Protein AF-A0A497M750-F1 (afdb_monomer_lite)

pLDDT: mean 86.33, std 6.17, range [58.44, 94.88]

Sequence (71 aa):
MRVTIKFYGIFRGVLGKNKFVFEIKNEDTVSLRELVNKMTDDIPKINKVLIDPELEDPRPNALILVNGKEI

Structure (mmCIF, N/CA/C/O backbone):
data_AF-A0A497M750-F1
#
_entry.id   AF-A0A497M750-F1
#
loop_
_atom_site.group_PDB
_atom_site.id
_atom_site.type_symbol
_atom_site.label_atom_id
_atom_site.label_alt_id
_atom_site.label_comp_id
_atom_site.label_asym_id
_atom_site.label_entity_id
_atom_site.label_seq_id
_atom_site.pdbx_PDB_ins_code
_atom_site.Cartn_x
_atom_site.Cartn_y
_atom_site.Cartn_z
_atom_site.occupancy
_atom_site.B_iso_or_equiv
_atom_site.auth_seq_id
_atom_site.auth_comp_id
_atom_site.auth_asym_id
_atom_site.auth_atom_id
_atom_site.pdbx_PDB_model_num
ATOM 1 N N . MET A 1 1 ? -7.866 2.605 14.955 1.00 81.75 1 MET A N 1
ATOM 2 C CA . MET A 1 1 ? -8.605 2.472 13.669 1.00 81.75 1 MET A CA 1
ATOM 3 C C . MET A 1 1 ? -8.052 1.313 12.835 1.00 81.75 1 MET A C 1
ATOM 5 O O . MET A 1 1 ? -6.853 1.072 12.879 1.00 81.75 1 MET A O 1
ATOM 9 N N . ARG A 1 2 ? -8.888 0.599 12.064 1.00 85.56 2 ARG A N 1
ATOM 10 C CA . ARG A 1 2 ? -8.442 -0.473 11.152 1.00 85.56 2 ARG A CA 1
ATOM 11 C C . ARG A 1 2 ? -8.592 -0.031 9.698 1.00 85.56 2 ARG A C 1
ATOM 13 O O . ARG A 1 2 ? -9.704 0.246 9.261 1.00 85.56 2 ARG A O 1
ATOM 20 N N . VAL A 1 3 ? -7.493 -0.014 8.946 1.00 88.56 3 VAL A N 1
ATOM 21 C CA . VAL A 1 3 ? -7.485 0.324 7.514 1.00 88.56 3 VAL A CA 1
ATOM 22 C C . VAL A 1 3 ? -7.146 -0.923 6.713 1.00 88.56 3 VAL A C 1
ATOM 24 O O . VAL A 1 3 ? -6.192 -1.636 7.019 1.00 88.56 3 VAL A O 1
ATOM 27 N N . THR A 1 4 ? -7.943 -1.210 5.685 1.00 91.56 4 THR A N 1
ATOM 28 C CA . THR A 1 4 ? -7.670 -2.318 4.763 1.00 91.56 4 T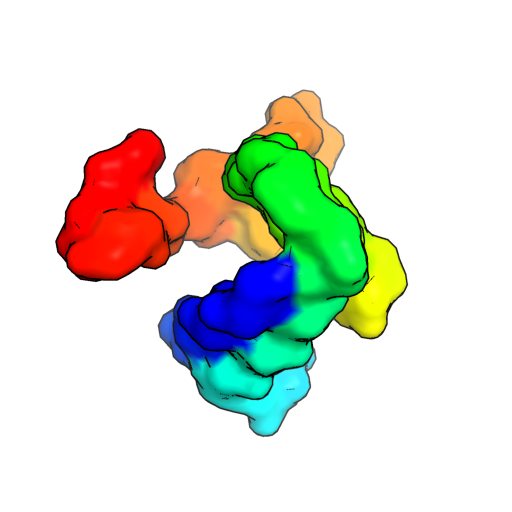HR A CA 1
ATOM 29 C C . THR A 1 4 ? -7.167 -1.763 3.443 1.00 91.56 4 THR A C 1
ATOM 31 O O . THR A 1 4 ? -7.913 -1.100 2.726 1.00 91.56 4 THR A O 1
ATOM 34 N N . ILE A 1 5 ? -5.926 -2.089 3.102 1.00 90.75 5 ILE A N 1
ATOM 35 C CA . ILE A 1 5 ? -5.293 -1.717 1.840 1.00 90.75 5 ILE A CA 1
ATOM 36 C C . ILE A 1 5 ? -5.452 -2.883 0.867 1.00 90.75 5 ILE A C 1
ATOM 38 O O . ILE A 1 5 ? -5.193 -4.037 1.218 1.00 90.75 5 ILE A O 1
ATOM 42 N N . LYS A 1 6 ? -5.913 -2.593 -0.351 1.00 92.06 6 LYS A N 1
ATOM 43 C CA . LYS A 1 6 ? -6.067 -3.577 -1.429 1.00 92.06 6 LYS A CA 1
ATOM 44 C C . LYS A 1 6 ? -5.072 -3.265 -2.539 1.00 92.06 6 LYS A C 1
ATOM 46 O O . LYS A 1 6 ? -5.031 -2.13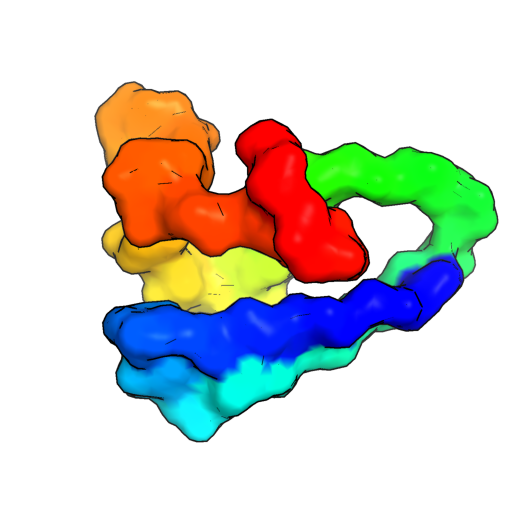6 -3.012 1.00 92.06 6 LYS A O 1
ATOM 51 N N . PHE A 1 7 ? -4.337 -4.278 -2.985 1.00 91.25 7 PHE A N 1
ATOM 52 C CA . PHE A 1 7 ? -3.348 -4.142 -4.051 1.00 91.25 7 PHE A CA 1
ATOM 53 C C . PHE A 1 7 ? -3.860 -4.711 -5.378 1.00 91.25 7 PHE A C 1
ATOM 55 O O . PHE A 1 7 ? -4.472 -5.792 -5.448 1.00 91.25 7 PHE A O 1
ATOM 62 N N . TYR A 1 8 ? -3.562 -3.980 -6.448 1.00 90.94 8 TYR A N 1
ATOM 63 C CA . TYR A 1 8 ? -3.928 -4.298 -7.826 1.00 90.94 8 TYR A CA 1
ATOM 64 C C . TYR A 1 8 ? -2.686 -4.314 -8.721 1.00 90.94 8 TYR A C 1
ATOM 66 O O . TYR A 1 8 ? -1.626 -3.830 -8.327 1.00 90.94 8 TYR A O 1
ATOM 74 N N . GLY A 1 9 ? -2.815 -4.907 -9.910 1.00 90.94 9 GLY A N 1
ATOM 75 C CA . GLY A 1 9 ? -1.750 -4.940 -10.914 1.00 90.94 9 GLY A CA 1
ATOM 76 C C . GLY A 1 9 ? -0.420 -5.478 -10.376 1.00 90.94 9 GLY A C 1
ATOM 77 O O . GLY A 1 9 ? -0.388 -6.486 -9.660 1.00 90.94 9 GLY A O 1
ATOM 78 N N . ILE A 1 10 ? 0.668 -4.777 -10.706 1.00 90.06 10 ILE A N 1
ATOM 79 C CA . ILE A 1 10 ? 2.040 -5.160 -10.346 1.00 90.06 10 ILE A CA 1
ATOM 80 C C . ILE A 1 10 ? 2.259 -5.252 -8.830 1.00 90.06 10 ILE A C 1
ATOM 82 O O . ILE A 1 10 ? 2.956 -6.155 -8.370 1.00 90.06 10 ILE A O 1
ATOM 86 N N . PHE A 1 11 ? 1.584 -4.415 -8.035 1.00 89.62 11 PHE A N 1
ATOM 87 C CA . PHE A 1 11 ? 1.697 -4.435 -6.573 1.00 89.62 11 PHE A CA 1
ATOM 88 C C . PHE A 1 11 ? 1.251 -5.772 -5.978 1.00 89.62 11 PHE A C 1
ATOM 90 O O . PHE A 1 11 ? 1.876 -6.287 -5.052 1.00 89.62 11 PHE A O 1
ATOM 97 N N . ARG A 1 12 ? 0.208 -6.391 -6.548 1.00 89.75 12 ARG A N 1
ATOM 98 C CA . ARG A 1 12 ? -0.227 -7.734 -6.140 1.00 89.75 12 ARG A CA 1
ATOM 99 C C . ARG A 1 12 ? 0.826 -8.792 -6.471 1.00 89.75 12 ARG A C 1
ATOM 101 O O . ARG A 1 12 ? 1.044 -9.689 -5.662 1.00 89.75 12 ARG A O 1
ATOM 108 N N . GLY A 1 13 ? 1.457 -8.688 -7.642 1.00 88.75 13 GLY A N 1
ATOM 109 C CA . GLY A 1 13 ? 2.505 -9.612 -8.080 1.00 88.75 13 GLY A CA 1
ATOM 110 C C . GLY A 1 13 ? 3.735 -9.558 -7.176 1.00 88.75 13 GLY A C 1
ATOM 111 O O . GLY A 1 13 ? 4.214 -10.596 -6.733 1.00 88.75 13 GLY A O 1
ATOM 112 N N . VAL A 1 14 ? 4.187 -8.350 -6.828 1.00 87.88 14 VAL A N 1
ATOM 113 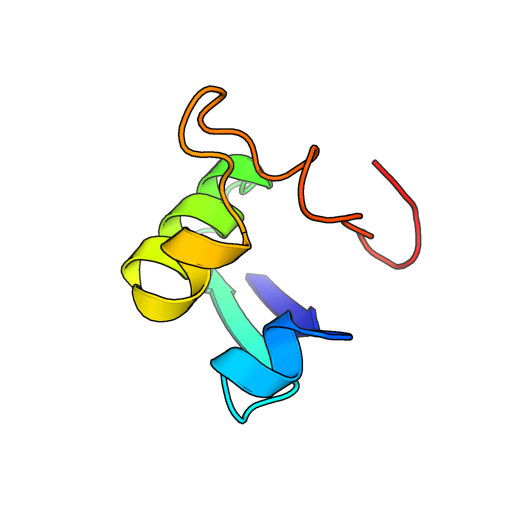C CA . VAL A 1 14 ? 5.358 -8.142 -5.959 1.00 87.88 14 VAL A CA 1
ATOM 114 C C . VAL A 1 14 ? 5.102 -8.614 -4.525 1.00 87.88 14 VAL A C 1
ATOM 116 O O . VAL A 1 14 ? 5.986 -9.196 -3.895 1.00 87.88 14 VAL A O 1
ATOM 119 N N . LEU A 1 15 ? 3.896 -8.390 -3.999 1.00 85.19 15 LEU A N 1
ATOM 120 C CA . LEU A 1 15 ? 3.553 -8.763 -2.625 1.00 85.19 15 LEU A CA 1
ATOM 121 C C . LEU A 1 15 ? 3.159 -10.231 -2.454 1.00 85.19 15 LEU A C 1
ATOM 123 O O . LEU A 1 15 ? 3.172 -10.732 -1.328 1.00 85.19 15 LEU A O 1
ATOM 127 N N . GLY A 1 16 ? 2.708 -10.899 -3.519 1.00 8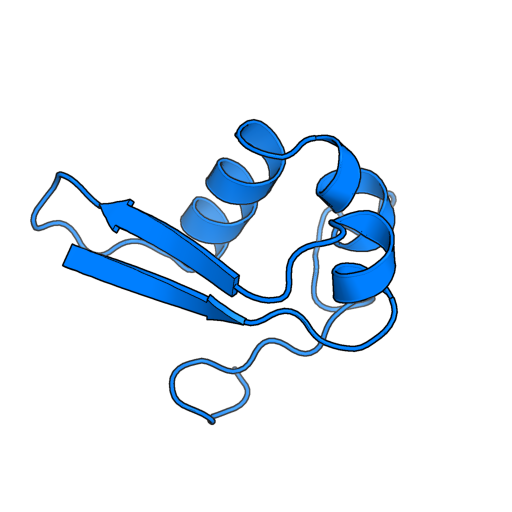5.12 16 GLY A N 1
ATOM 128 C CA . GLY A 1 16 ? 2.074 -12.220 -3.434 1.00 85.12 16 GLY A CA 1
ATOM 129 C C . GLY A 1 16 ? 0.783 -12.236 -2.596 1.00 85.12 16 GLY A C 1
ATOM 130 O O . GLY A 1 16 ? 0.225 -13.297 -2.327 1.00 85.12 16 GLY A O 1
ATOM 131 N N . LYS A 1 17 ? 0.299 -11.063 -2.166 1.00 84.00 17 LYS A N 1
ATOM 132 C CA . LYS A 1 17 ? -0.897 -10.861 -1.343 1.00 84.00 17 LYS A CA 1
ATOM 133 C C . LYS A 1 17 ? -1.728 -9.732 -1.937 1.00 84.00 17 LYS A C 1
ATOM 135 O O . LYS A 1 17 ? -1.205 -8.750 -2.454 1.00 84.00 17 LYS A O 1
ATOM 140 N N . ASN A 1 18 ? -3.046 -9.869 -1.856 1.00 85.44 18 ASN A N 1
ATOM 141 C CA . ASN A 1 18 ? -3.983 -8.890 -2.412 1.00 85.44 18 ASN A CA 1
ATOM 142 C C . ASN A 1 18 ? -4.462 -7.850 -1.391 1.00 85.44 18 ASN A C 1
ATOM 144 O O . ASN A 1 18 ? -5.036 -6.837 -1.790 1.00 85.44 18 ASN A O 1
ATOM 148 N N . LYS A 1 19 ? -4.280 -8.109 -0.093 1.00 88.88 19 LYS A N 1
ATOM 149 C CA . LYS A 1 19 ? -4.798 -7.283 0.994 1.00 88.88 19 LYS A CA 1
ATOM 150 C C . LYS A 1 19 ? -3.799 -7.217 2.133 1.00 88.88 19 LYS A C 1
ATOM 152 O O . LYS A 1 19 ? -3.191 -8.230 2.480 1.00 88.88 19 LYS A O 1
ATOM 157 N N . PHE A 1 20 ? -3.708 -6.046 2.743 1.00 87.19 20 PHE A N 1
ATOM 158 C CA . PHE A 1 20 ? -3.016 -5.855 4.006 1.00 87.19 20 PHE A CA 1
ATOM 159 C C . PHE A 1 20 ? -3.905 -5.060 4.950 1.00 87.19 20 PHE A C 1
ATOM 161 O O . PHE A 1 20 ? -4.642 -4.164 4.535 1.00 87.19 20 PHE A O 1
ATOM 168 N N . VAL A 1 21 ? -3.882 -5.441 6.218 1.00 88.44 21 VAL A N 1
ATOM 169 C CA . VAL A 1 21 ? -4.687 -4.814 7.257 1.00 88.44 21 VAL A CA 1
ATOM 170 C C . VAL A 1 21 ? -3.731 -4.090 8.184 1.00 88.44 21 VAL A C 1
ATOM 172 O O . VAL A 1 21 ? -2.903 -4.730 8.822 1.00 88.44 21 VAL A O 1
ATOM 175 N N . PHE A 1 22 ? -3.875 -2.774 8.261 1.00 85.00 22 PHE A N 1
ATOM 176 C CA . PHE A 1 22 ? -3.137 -1.945 9.199 1.00 85.00 22 PHE A CA 1
ATOM 177 C C . PHE A 1 22 ? -4.013 -1.620 10.403 1.00 85.00 22 PHE A C 1
ATOM 179 O O . PHE A 1 22 ? -5.110 -1.070 10.267 1.00 85.00 22 PHE A O 1
ATOM 186 N N . GLU A 1 23 ? -3.505 -1.950 11.587 1.00 84.25 23 GLU A N 1
ATOM 187 C CA . GLU A 1 23 ? -4.050 -1.474 12.852 1.00 84.25 23 GLU A CA 1
ATOM 188 C C . GLU A 1 23 ? -3.316 -0.199 13.270 1.00 84.25 23 GLU A C 1
ATOM 190 O O . GLU A 1 23 ? -2.103 -0.175 13.502 1.00 84.25 23 GLU A O 1
ATOM 195 N N . ILE A 1 24 ? -4.072 0.890 13.330 1.00 80.19 24 ILE A N 1
ATOM 196 C CA . ILE A 1 24 ? -3.625 2.190 13.817 1.00 80.19 24 ILE A CA 1
ATOM 197 C C . ILE A 1 24 ? -4.011 2.247 15.292 1.00 80.19 24 ILE A C 1
ATOM 199 O O . ILE A 1 24 ? -5.202 2.234 15.617 1.00 80.19 24 ILE A O 1
ATOM 203 N N . LYS A 1 25 ? -2.997 2.238 16.164 1.00 72.56 25 LYS A N 1
ATOM 204 C CA . LYS A 1 25 ? -3.151 2.109 17.620 1.00 72.56 25 LYS A CA 1
ATOM 205 C C . LYS A 1 25 ? -3.639 3.386 18.312 1.00 72.56 25 LYS A C 1
ATOM 207 O O . LYS A 1 25 ? -4.225 3.268 19.378 1.00 72.56 25 LYS A O 1
ATOM 212 N N . ASN A 1 26 ? -3.454 4.558 17.704 1.00 66.38 26 ASN A N 1
ATOM 213 C CA . ASN A 1 26 ? -3.891 5.831 18.279 1.00 66.38 26 ASN A CA 1
ATOM 214 C C . ASN A 1 26 ? -5.210 6.308 17.655 1.00 66.38 26 ASN A C 1
ATOM 216 O O . ASN A 1 26 ? -5.523 5.973 16.509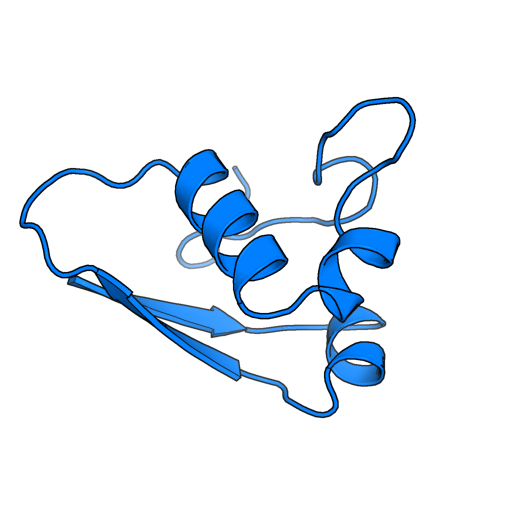 1.00 66.38 26 ASN A O 1
ATOM 220 N N . GLU A 1 27 ? -5.974 7.085 18.425 1.00 58.44 27 GLU A N 1
ATOM 221 C CA . GLU A 1 27 ? -7.199 7.779 17.990 1.00 58.44 27 GLU A CA 1
ATOM 222 C C . GLU A 1 27 ? -6.913 8.986 17.077 1.00 58.44 27 GLU A C 1
ATOM 224 O O . GLU A 1 27 ? -7.837 9.651 16.616 1.00 58.44 27 GLU A O 1
ATOM 229 N N . ASP A 1 28 ? -5.640 9.241 16.772 1.00 65.38 28 ASP A N 1
ATOM 230 C CA . ASP A 1 28 ? -5.207 10.354 15.940 1.00 65.38 28 ASP A CA 1
ATOM 231 C C . ASP A 1 28 ? -5.459 10.114 14.447 1.00 65.38 28 ASP A C 1
ATOM 233 O O . ASP A 1 28 ? -5.363 9.002 13.912 1.00 65.38 28 ASP A O 1
ATOM 237 N N . THR A 1 29 ? -5.755 11.212 13.756 1.00 73.12 29 THR A N 1
ATOM 238 C CA . THR A 1 29 ? -5.853 11.275 12.298 1.00 73.12 29 THR A CA 1
ATOM 239 C C . THR A 1 29 ? -4.523 10.839 11.684 1.00 73.12 29 THR A C 1
ATOM 241 O O . THR A 1 29 ? -3.510 11.499 11.885 1.00 73.12 29 THR A O 1
ATOM 244 N N . VAL A 1 30 ? -4.511 9.744 10.921 1.00 81.12 30 VAL A N 1
ATOM 245 C CA . VAL A 1 30 ? -3.318 9.305 10.180 1.00 81.12 30 VAL A CA 1
ATOM 246 C C . VAL A 1 30 ? -3.370 9.865 8.770 1.00 81.12 30 VAL A C 1
ATOM 248 O O . VAL A 1 30 ? -4.353 9.660 8.049 1.00 81.12 30 VAL A O 1
ATOM 251 N N . SER A 1 31 ? -2.305 10.551 8.364 1.00 86.88 31 SER A N 1
ATOM 252 C CA . SER A 1 31 ? -2.173 11.010 6.986 1.00 86.88 31 SER A CA 1
ATOM 253 C C . SER A 1 31 ? -1.919 9.828 6.047 1.00 86.88 31 SER A C 1
ATOM 255 O O . SER A 1 31 ? -1.303 8.823 6.413 1.00 86.88 31 SER A O 1
ATOM 257 N N . LEU A 1 32 ? -2.350 9.943 4.788 1.00 86.00 32 LEU A N 1
ATOM 258 C CA . LEU A 1 32 ? -2.051 8.903 3.805 1.00 86.00 32 LEU A CA 1
ATOM 259 C C . LEU A 1 32 ? -0.536 8.719 3.624 1.00 86.00 32 LEU A C 1
ATOM 261 O O . LEU A 1 32 ? -0.079 7.593 3.460 1.00 86.00 32 LEU A O 1
ATOM 265 N N . ARG A 1 33 ? 0.240 9.808 3.683 1.00 84.81 33 ARG A N 1
ATOM 266 C CA . ARG A 1 33 ? 1.702 9.757 3.561 1.00 84.81 33 ARG A CA 1
ATOM 267 C C . ARG A 1 33 ? 2.322 8.904 4.666 1.00 84.81 33 ARG A C 1
ATOM 269 O O . ARG A 1 33 ? 3.132 8.036 4.368 1.00 84.81 33 ARG A O 1
ATOM 276 N N . GLU A 1 34 ? 1.903 9.086 5.916 1.00 85.81 34 GLU A N 1
ATOM 277 C CA . GLU A 1 34 ? 2.367 8.248 7.030 1.00 85.81 34 GLU A CA 1
ATOM 278 C C . GLU A 1 34 ? 1.957 6.786 6.858 1.00 85.81 34 GLU A C 1
ATOM 280 O O . GLU A 1 34 ? 2.748 5.890 7.147 1.00 85.81 34 GLU A O 1
ATOM 285 N N . LEU A 1 35 ? 0.745 6.528 6.353 1.00 87.19 35 LEU A N 1
ATOM 286 C CA . LEU A 1 35 ? 0.297 5.166 6.069 1.00 87.19 35 LEU A CA 1
ATOM 287 C C . LEU A 1 35 ? 1.159 4.503 4.986 1.00 87.19 35 LEU A C 1
ATOM 289 O O . LEU A 1 35 ? 1.516 3.333 5.121 1.00 87.19 35 LEU A O 1
ATOM 293 N N . VAL A 1 36 ? 1.500 5.246 3.929 1.00 86.50 36 VAL A N 1
ATOM 294 C CA . VAL A 1 36 ? 2.381 4.776 2.854 1.00 86.50 36 VAL A CA 1
ATOM 295 C C . VAL A 1 36 ? 3.783 4.499 3.385 1.00 86.50 36 VAL A C 1
ATOM 297 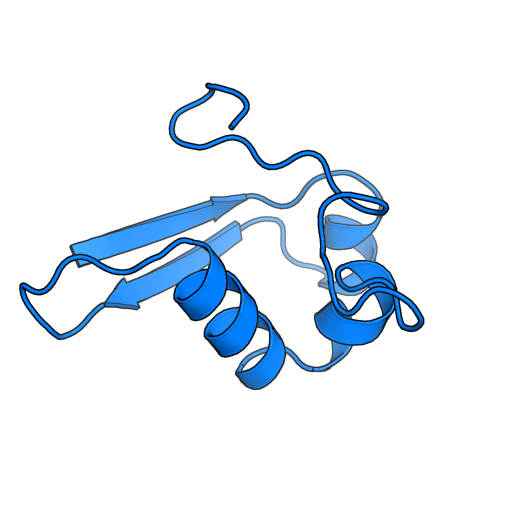O O . VAL A 1 36 ? 4.290 3.407 3.149 1.00 86.50 36 VAL A O 1
ATOM 300 N N . ASN A 1 37 ? 4.356 5.415 4.166 1.00 86.19 37 ASN A N 1
ATOM 301 C CA . ASN A 1 37 ? 5.683 5.240 4.759 1.00 86.19 37 ASN A CA 1
ATOM 302 C C . ASN A 1 37 ? 5.729 4.019 5.688 1.00 86.19 37 ASN A C 1
ATOM 304 O O . ASN A 1 37 ? 6.569 3.136 5.531 1.00 86.19 37 ASN A O 1
ATOM 308 N N . LYS A 1 38 ? 4.751 3.893 6.590 1.00 85.81 38 LYS A N 1
ATOM 309 C CA . LYS A 1 38 ? 4.654 2.731 7.481 1.00 85.81 38 LYS A CA 1
ATOM 310 C C . LYS A 1 38 ? 4.509 1.424 6.701 1.00 85.81 38 LYS A C 1
ATOM 312 O O . LYS A 1 38 ? 5.067 0.400 7.077 1.00 85.81 38 LYS A O 1
ATOM 317 N N . MET A 1 39 ? 3.770 1.448 5.595 1.00 86.25 39 MET A N 1
ATOM 318 C CA . MET A 1 39 ? 3.638 0.291 4.718 1.00 86.25 39 MET A CA 1
ATOM 319 C C . MET A 1 39 ? 4.947 -0.050 3.999 1.00 86.25 39 MET A C 1
ATOM 321 O O . MET A 1 39 ? 5.239 -1.234 3.829 1.00 86.25 39 MET A O 1
ATOM 325 N N . THR A 1 40 ? 5.729 0.943 3.569 1.00 85.75 40 THR A N 1
ATOM 326 C CA . THR A 1 40 ? 7.047 0.699 2.968 1.00 85.75 40 THR A CA 1
ATOM 327 C C . THR A 1 40 ? 8.062 0.189 3.984 1.00 85.75 40 THR A C 1
ATOM 329 O O . THR A 1 40 ? 8.907 -0.621 3.607 1.00 85.75 40 THR A O 1
ATOM 332 N N . ASP A 1 41 ? 7.938 0.581 5.253 1.00 86.94 41 ASP A N 1
ATOM 333 C CA . ASP A 1 41 ? 8.768 0.071 6.349 1.00 86.94 41 ASP A CA 1
ATOM 334 C C . ASP A 1 41 ? 8.425 -1.391 6.673 1.00 86.94 41 ASP A C 1
ATOM 336 O O . ASP A 1 41 ? 9.307 -2.251 6.714 1.00 86.94 41 ASP A O 1
ATOM 340 N N . ASP A 1 42 ? 7.131 -1.700 6.822 1.00 84.62 42 ASP A N 1
ATOM 341 C CA . ASP A 1 42 ? 6.650 -3.059 7.103 1.00 84.62 42 ASP A CA 1
ATOM 342 C C . ASP A 1 42 ? 6.865 -4.005 5.907 1.00 84.62 42 ASP A C 1
ATOM 344 O O . ASP A 1 42 ? 6.997 -5.224 6.071 1.00 84.62 42 ASP A O 1
ATOM 348 N N . ILE A 1 43 ? 6.885 -3.464 4.682 1.00 85.62 43 ILE A N 1
ATOM 349 C CA . ILE A 1 43 ? 7.032 -4.238 3.448 1.00 85.62 43 ILE A CA 1
ATOM 350 C C . ILE A 1 43 ? 8.058 -3.594 2.500 1.00 85.62 43 ILE A C 1
ATOM 352 O O . ILE A 1 43 ? 7.690 -3.080 1.442 1.00 85.62 43 ILE A O 1
ATOM 356 N N . PRO A 1 44 ? 9.371 -3.724 2.765 1.00 84.94 44 PRO A N 1
ATOM 357 C CA . PRO A 1 44 ? 10.417 -3.039 1.991 1.00 84.94 44 PRO A CA 1
ATOM 358 C C . PRO A 1 44 ? 10.398 -3.323 0.482 1.00 84.94 44 PRO A C 1
ATOM 360 O O . PRO A 1 44 ? 10.831 -2.508 -0.331 1.00 84.94 44 PRO A O 1
ATOM 363 N N . LYS A 1 45 ? 9.860 -4.480 0.072 1.00 86.69 45 LYS A N 1
ATOM 364 C CA . LYS A 1 45 ? 9.720 -4.862 -1.342 1.00 86.69 45 LYS A CA 1
ATOM 365 C C . LYS A 1 45 ? 8.756 -3.960 -2.119 1.00 86.69 45 LYS A C 1
ATOM 367 O O . LYS A 1 45 ? 8.931 -3.825 -3.326 1.00 86.69 45 LYS A O 1
ATOM 372 N N . ILE A 1 46 ? 7.758 -3.364 -1.456 1.00 87.44 46 ILE A N 1
ATOM 373 C CA . ILE A 1 46 ? 6.792 -2.472 -2.115 1.00 87.44 46 ILE A CA 1
ATOM 374 C C . ILE A 1 46 ? 7.415 -1.116 -2.440 1.00 87.44 46 ILE A C 1
ATOM 376 O O . ILE A 1 46 ? 7.010 -0.490 -3.410 1.00 87.44 46 ILE A O 1
ATOM 380 N N . ASN A 1 47 ? 8.422 -0.686 -1.672 1.00 86.56 47 ASN A N 1
ATOM 381 C CA . ASN A 1 47 ? 9.024 0.637 -1.802 1.00 86.56 47 ASN A CA 1
ATOM 382 C C . ASN A 1 47 ? 9.533 0.876 -3.235 1.00 86.56 47 ASN A C 1
ATOM 384 O O . ASN A 1 47 ? 9.120 1.824 -3.888 1.00 86.56 47 ASN A O 1
ATOM 388 N N . LYS A 1 48 ? 10.280 -0.091 -3.786 1.00 84.62 48 LYS A N 1
ATOM 389 C CA . LYS A 1 48 ? 10.880 -0.015 -5.133 1.00 84.62 48 LYS A CA 1
ATOM 390 C C . LYS A 1 48 ? 9.893 0.108 -6.298 1.00 84.62 48 LYS A C 1
ATOM 392 O O . LYS A 1 48 ? 10.317 0.423 -7.401 1.00 84.62 48 LYS A O 1
ATOM 397 N N . VAL A 1 49 ? 8.627 -0.250 -6.093 1.00 88.56 49 VAL A N 1
ATOM 398 C CA . VAL A 1 49 ? 7.588 -0.195 -7.137 1.00 88.56 49 VAL A CA 1
ATOM 399 C C . VAL A 1 49 ? 6.540 0.868 -6.855 1.00 88.56 49 VAL A C 1
ATOM 401 O O . VAL A 1 49 ? 5.895 1.330 -7.787 1.00 88.56 49 VAL A O 1
ATOM 404 N N . LEU A 1 50 ? 6.326 1.219 -5.588 1.00 89.69 50 LEU A N 1
ATOM 405 C CA . LEU A 1 50 ? 5.330 2.203 -5.193 1.00 89.69 50 LEU A CA 1
ATOM 406 C C . LEU A 1 50 ? 5.895 3.615 -5.225 1.00 89.69 50 LEU A C 1
ATOM 408 O O . LEU A 1 50 ? 5.198 4.500 -5.693 1.00 89.69 50 LEU A O 1
ATOM 412 N N . ILE A 1 51 ? 7.115 3.826 -4.730 1.00 89.62 51 ILE A N 1
ATOM 413 C CA . ILE A 1 51 ? 7.712 5.154 -4.593 1.00 89.62 51 ILE A CA 1
ATOM 414 C C . ILE A 1 51 ? 8.591 5.432 -5.803 1.00 89.62 51 ILE A C 1
ATOM 416 O O . ILE A 1 51 ? 9.441 4.618 -6.166 1.00 89.62 51 ILE A O 1
ATOM 420 N N . ASP A 1 52 ? 8.366 6.577 -6.437 1.00 89.75 52 ASP A N 1
ATOM 421 C CA . ASP A 1 52 ? 9.281 7.079 -7.449 1.00 89.75 52 ASP A CA 1
ATOM 422 C C . ASP A 1 52 ? 10.606 7.513 -6.788 1.00 89.75 52 ASP A C 1
ATOM 424 O O . ASP A 1 52 ? 10.573 8.299 -5.839 1.00 89.75 52 ASP A O 1
ATOM 428 N N . PRO A 1 53 ? 11.767 7.000 -7.230 1.00 85.88 53 PRO A N 1
ATOM 429 C CA . PRO A 1 53 ? 13.044 7.267 -6.573 1.00 85.88 53 PRO A CA 1
ATOM 430 C C . PRO A 1 53 ? 13.563 8.695 -6.785 1.00 85.88 53 PRO A C 1
ATOM 432 O O . PRO A 1 53 ? 14.435 9.120 -6.030 1.00 85.88 53 PRO A O 1
ATOM 435 N N . GLU A 1 54 ? 13.075 9.421 -7.795 1.00 89.69 54 GLU A N 1
ATOM 436 C CA . GLU A 1 54 ? 13.479 10.807 -8.055 1.00 89.69 54 GLU A CA 1
ATOM 437 C C . GLU A 1 54 ? 12.574 11.797 -7.314 1.00 89.69 54 GLU A C 1
ATOM 439 O O . GLU A 1 54 ? 13.039 12.835 -6.842 1.00 89.69 54 GLU A O 1
ATOM 444 N N . LEU A 1 55 ? 11.282 11.476 -7.205 1.00 87.62 55 LEU A N 1
ATOM 445 C CA . LEU A 1 55 ? 10.261 12.359 -6.637 1.00 87.62 55 LEU A CA 1
ATOM 446 C C . LEU A 1 55 ? 9.885 12.030 -5.187 1.00 87.62 55 LEU A C 1
ATOM 448 O O . LEU A 1 55 ? 9.157 12.807 -4.567 1.00 87.62 55 LEU A O 1
ATOM 452 N N . GLU A 1 56 ? 10.328 10.884 -4.661 1.00 86.31 56 GLU A N 1
ATOM 453 C CA . GLU A 1 56 ? 9.940 10.349 -3.346 1.00 86.31 56 GLU A CA 1
ATOM 454 C C . GLU A 1 56 ? 8.409 10.373 -3.127 1.00 86.31 56 GLU A C 1
ATOM 456 O O . GLU A 1 56 ? 7.893 10.609 -2.027 1.00 86.31 56 GLU A O 1
ATOM 461 N N . ASP A 1 57 ? 7.659 10.144 -4.210 1.00 86.19 57 ASP A N 1
ATOM 462 C CA . ASP A 1 57 ? 6.203 10.263 -4.261 1.00 86.19 57 ASP A CA 1
ATOM 463 C C . ASP A 1 57 ? 5.586 9.006 -4.896 1.00 86.19 57 ASP A C 1
ATOM 465 O O . ASP A 1 57 ? 6.122 8.486 -5.878 1.00 86.19 57 ASP A O 1
ATOM 469 N N . PRO A 1 58 ? 4.467 8.484 -4.357 1.00 88.75 58 PRO A N 1
ATOM 470 C CA . PRO A 1 58 ? 3.804 7.321 -4.932 1.00 88.75 58 PRO A CA 1
ATOM 471 C C . PRO A 1 58 ? 2.933 7.614 -6.161 1.00 88.75 58 PRO A C 1
ATOM 473 O O . PRO A 1 58 ? 2.639 6.696 -6.926 1.00 88.75 58 PRO A O 1
ATOM 476 N N . ARG A 1 59 ? 2.485 8.860 -6.362 1.00 89.00 59 ARG A N 1
ATOM 477 C CA . ARG A 1 59 ? 1.514 9.227 -7.413 1.00 89.00 59 ARG A CA 1
ATOM 478 C C . ARG A 1 59 ? 1.978 8.941 -8.847 1.00 89.00 59 ARG A C 1
ATOM 480 O O . ARG A 1 59 ? 1.131 8.540 -9.641 1.00 89.00 59 ARG A O 1
ATOM 487 N N . PRO A 1 60 ? 3.269 9.088 -9.208 1.00 89.62 60 PRO A N 1
ATOM 488 C CA . PRO A 1 60 ? 3.743 8.722 -10.543 1.00 89.62 60 PRO A CA 1
ATOM 489 C C . PRO A 1 60 ? 3.540 7.235 -10.869 1.00 89.62 60 PRO A C 1
ATOM 491 O O . PRO A 1 60 ? 3.264 6.885 -12.014 1.00 89.62 60 PRO A O 1
ATOM 494 N N . ASN A 1 61 ? 3.632 6.364 -9.857 1.00 90.94 61 ASN A N 1
ATOM 495 C CA . ASN A 1 61 ? 3.613 4.910 -10.028 1.00 90.94 61 ASN A CA 1
ATOM 496 C C . ASN A 1 61 ? 2.279 4.263 -9.633 1.00 90.94 61 ASN A C 1
ATOM 498 O O . ASN A 1 61 ? 2.018 3.110 -9.989 1.00 90.94 61 ASN A O 1
ATOM 502 N N . ALA A 1 62 ? 1.429 4.969 -8.886 1.00 90.06 62 ALA A N 1
ATOM 503 C CA . ALA A 1 62 ? 0.202 4.417 -8.339 1.00 90.06 62 ALA A CA 1
ATOM 504 C C . ALA A 1 62 ? -0.952 5.422 -8.313 1.00 90.06 62 ALA A C 1
ATOM 506 O O . ALA A 1 62 ? -0.836 6.533 -7.804 1.00 90.06 62 ALA A O 1
ATOM 507 N N . LEU A 1 63 ? -2.123 4.945 -8.739 1.00 91.50 63 LEU A N 1
ATOM 508 C CA . LEU A 1 63 ? -3.405 5.569 -8.433 1.00 91.50 63 LEU A CA 1
ATOM 509 C C . LEU A 1 63 ? -3.882 5.087 -7.058 1.00 91.50 63 LEU A C 1
ATOM 511 O O . LEU A 1 63 ? -4.090 3.885 -6.856 1.00 91.50 63 LEU A O 1
ATOM 515 N N . ILE A 1 64 ? -4.080 6.013 -6.119 1.00 91.31 64 ILE A N 1
ATOM 516 C CA . ILE A 1 64 ? -4.544 5.694 -4.766 1.00 91.31 64 ILE A CA 1
ATOM 517 C C . ILE A 1 64 ? -6.017 6.071 -4.631 1.00 91.31 64 ILE A C 1
ATOM 519 O O . ILE A 1 64 ? -6.416 7.201 -4.889 1.00 91.31 64 ILE A O 1
ATOM 523 N N . LEU A 1 65 ? -6.826 5.105 -4.191 1.00 93.06 65 LEU A N 1
ATOM 524 C CA . LEU A 1 65 ? -8.253 5.294 -3.945 1.00 93.06 65 LEU A CA 1
ATOM 525 C C . LEU A 1 65 ? -8.545 5.167 -2.451 1.00 93.06 65 LEU A C 1
ATOM 527 O O . LEU A 1 65 ? -8.352 4.098 -1.862 1.00 93.06 65 LEU A O 1
ATOM 531 N N . VAL A 1 66 ? -9.085 6.224 -1.850 1.00 92.31 66 VAL A N 1
ATOM 532 C CA . VAL A 1 66 ? -9.573 6.212 -0.467 1.00 92.31 66 VAL A CA 1
ATOM 533 C C . VAL A 1 66 ? -11.086 6.048 -0.503 1.00 92.31 66 VAL A C 1
ATOM 535 O O . VAL A 1 66 ? -11.805 6.884 -1.040 1.00 92.31 66 VAL A O 1
ATOM 538 N N . ASN A 1 67 ? -11.584 4.929 0.029 1.00 91.75 67 ASN A N 1
ATOM 539 C CA . ASN A 1 67 ? -13.009 4.571 -0.017 1.00 91.75 67 ASN A CA 1
ATOM 540 C C . ASN A 1 67 ? -13.618 4.634 -1.435 1.00 91.75 67 ASN A C 1
ATOM 542 O O . ASN A 1 67 ? -14.781 4.981 -1.608 1.00 91.75 67 ASN A O 1
ATOM 546 N N . GLY A 1 68 ? -12.823 4.284 -2.454 1.00 91.75 68 GLY A N 1
ATOM 547 C CA . GLY A 1 68 ? -13.243 4.279 -3.860 1.00 91.75 68 GLY A CA 1
ATOM 548 C C . GLY A 1 68 ? -13.156 5.633 -4.566 1.00 91.75 68 GLY A C 1
ATOM 549 O O . GLY A 1 68 ? -13.444 5.693 -5.757 1.00 91.75 68 GLY A O 1
ATOM 550 N N . LYS A 1 69 ? -12.734 6.694 -3.870 1.00 94.88 69 LYS A N 1
ATOM 551 C CA . LYS A 1 69 ? -12.513 8.019 -4.448 1.00 94.88 69 LYS A CA 1
ATOM 552 C C . LYS A 1 69 ? -11.019 8.258 -4.670 1.00 94.88 69 LYS A C 1
ATOM 554 O O . LYS A 1 69 ? -10.221 7.997 -3.772 1.00 94.88 69 LYS A O 1
ATOM 559 N N . GLU A 1 70 ? -10.664 8.736 -5.857 1.00 89.31 70 GLU A N 1
ATOM 560 C CA . GLU A 1 70 ? -9.324 9.248 -6.158 1.00 89.31 70 GLU A CA 1
ATOM 561 C C . GLU A 1 70 ? -9.044 10.507 -5.335 1.00 89.31 70 GLU A C 1
ATOM 563 O O . GLU A 1 70 ? -9.956 11.304 -5.075 1.00 89.31 70 GLU A O 1
ATOM 568 N N . ILE A 1 71 ? -7.799 10.648 -4.891 1.00 82.88 71 ILE A N 1
ATOM 569 C CA . ILE A 1 71 ? -7.345 11.760 -4.057 1.00 82.88 71 ILE A CA 1
ATOM 570 C C . ILE A 1 71 ? -6.072 12.400 -4.608 1.00 82.88 71 ILE A C 1
ATOM 572 O O . ILE A 1 71 ? -5.298 11.694 -5.291 1.00 82.88 71 ILE A O 1
#

Radius of gyration: 12.01 Å; chains: 1; bounding box: 27×25×29 Å

Secondary structure (DSSP, 8-state):
-EEEEE--HHHHHHHS-SEEEEE--SSSPPPHHHHHHHHHHH-HHHHHHHS-TTT--STTT---EETTEE-

Foldseek 3Di:
DKDKDADDDVLCVQVVDGIDIDDDPDPDDDDVVNVVVVCCVVPVSVCVQQADPVPRHRVVRDQDADVNHTD